Protein AF-A0AB33FCQ2-F1 (afdb_monomer_lite)

Structure (mmCIF, N/CA/C/O backbone):
data_AF-A0AB33FCQ2-F1
#
_entry.id   AF-A0AB33FCQ2-F1
#
loop_
_atom_site.group_PDB
_atom_site.id
_atom_site.type_symbol
_atom_site.label_atom_id
_atom_site.label_alt_id
_atom_site.label_comp_id
_atom_site.label_asym_id
_atom_site.label_entity_id
_atom_site.label_seq_id
_atom_site.pdbx_PDB_ins_code
_atom_site.Cartn_x
_atom_site.Cartn_y
_atom_site.Cartn_z
_atom_site.occupancy
_atom_site.B_iso_or_equiv
_atom_site.auth_seq_id
_atom_site.auth_comp_id
_atom_site.auth_asym_id
_atom_site.auth_atom_id
_atom_site.pdbx_PDB_model_num
ATOM 1 N N . MET A 1 1 ? 21.744 3.035 -32.140 1.00 43.06 1 MET A N 1
ATOM 2 C CA . MET A 1 1 ? 22.459 3.843 -31.119 1.00 43.06 1 MET A CA 1
ATOM 3 C C . MET A 1 1 ? 21.905 5.278 -31.003 1.00 43.06 1 MET A C 1
ATOM 5 O O . MET A 1 1 ? 22.660 6.202 -30.757 1.00 43.06 1 MET A O 1
ATOM 9 N N . LEU A 1 2 ? 20.579 5.462 -31.120 1.00 35.50 2 LEU A N 1
ATOM 10 C CA . LEU A 1 2 ? 19.846 6.721 -30.859 1.00 35.50 2 LEU A CA 1
ATOM 11 C C . LEU A 1 2 ? 18.769 6.532 -29.762 1.00 35.50 2 LEU A C 1
ATOM 13 O O . LEU A 1 2 ? 17.964 7.409 -29.502 1.00 35.50 2 LEU A O 1
ATOM 17 N N . TYR A 1 3 ? 18.746 5.354 -29.138 1.00 36.94 3 TYR A N 1
ATOM 18 C CA . TYR A 1 3 ? 17.571 4.800 -28.462 1.00 36.94 3 TYR A CA 1
ATOM 19 C C . TYR A 1 3 ? 17.620 4.960 -26.933 1.00 36.94 3 TYR A C 1
ATOM 21 O O . TYR A 1 3 ? 16.599 5.104 -26.275 1.00 36.94 3 TYR A O 1
ATOM 29 N N . GLY A 1 4 ? 18.832 5.093 -26.380 1.00 36.56 4 GLY A N 1
ATOM 30 C CA . GLY A 1 4 ? 19.043 5.626 -25.029 1.00 36.56 4 GLY A CA 1
ATOM 31 C C . GLY A 1 4 ? 18.700 7.118 -24.894 1.00 36.56 4 GLY A C 1
ATOM 32 O O . GLY A 1 4 ? 18.602 7.619 -23.783 1.00 36.56 4 GLY A O 1
ATOM 33 N N . LEU A 1 5 ? 18.495 7.827 -26.013 1.00 38.62 5 LEU A N 1
ATOM 34 C CA . LEU A 1 5 ? 18.133 9.249 -26.052 1.00 38.62 5 LEU A CA 1
ATOM 35 C C . LEU A 1 5 ? 16.616 9.490 -25.915 1.00 38.62 5 LEU A C 1
ATOM 37 O O . LEU A 1 5 ? 16.217 10.572 -25.501 1.00 38.62 5 LEU A O 1
ATOM 41 N N . GLU A 1 6 ? 15.767 8.489 -26.173 1.00 38.22 6 GLU A N 1
ATOM 42 C CA . GLU A 1 6 ? 14.310 8.574 -25.946 1.00 38.22 6 GLU A CA 1
ATOM 43 C C . GLU A 1 6 ? 13.909 8.179 -24.515 1.00 38.22 6 GLU A C 1
ATOM 45 O O . GLU A 1 6 ? 12.967 8.752 -23.964 1.00 38.22 6 GLU A O 1
ATOM 50 N N . LEU A 1 7 ? 14.697 7.310 -23.866 1.00 40.78 7 LEU A N 1
ATOM 51 C CA . LEU A 1 7 ? 14.669 7.057 -22.413 1.00 40.78 7 LEU A CA 1
ATOM 52 C C . LEU A 1 7 ? 14.812 8.355 -21.584 1.00 40.78 7 LEU A C 1
ATOM 54 O O . LEU A 1 7 ? 14.312 8.440 -20.467 1.00 40.78 7 LEU A O 1
ATOM 58 N N . LEU A 1 8 ? 15.429 9.390 -22.164 1.00 41.88 8 LEU A N 1
ATOM 59 C CA . LEU A 1 8 ? 15.632 10.724 -21.589 1.00 41.88 8 LEU A CA 1
ATOM 60 C C . LEU A 1 8 ? 14.480 11.718 -21.848 1.00 41.88 8 LEU A C 1
ATOM 62 O O . LEU A 1 8 ? 14.420 12.747 -21.182 1.00 41.88 8 LEU A O 1
ATOM 66 N N . ALA A 1 9 ? 13.551 11.440 -22.770 1.00 40.47 9 ALA A N 1
ATOM 67 C CA . ALA A 1 9 ? 12.503 12.394 -23.159 1.00 40.47 9 ALA A CA 1
ATOM 68 C C . ALA A 1 9 ? 11.163 12.206 -22.419 1.00 40.47 9 ALA A C 1
ATOM 70 O O . ALA A 1 9 ? 10.334 13.112 -22.407 1.00 40.47 9 ALA A O 1
ATOM 71 N N . LYS A 1 10 ? 10.917 11.046 -21.796 1.00 40.66 10 LYS A N 1
ATOM 72 C CA . LYS A 1 10 ? 9.632 10.737 -21.127 1.00 40.66 10 LYS A CA 1
ATOM 73 C C . LYS A 1 10 ? 9.669 10.739 -19.600 1.00 40.66 10 LYS A C 1
ATOM 75 O O . LYS A 1 10 ? 8.610 10.792 -18.988 1.00 40.66 10 LYS A O 1
ATOM 80 N N . ALA A 1 11 ? 10.850 10.895 -19.008 1.00 48.59 11 ALA A N 1
ATOM 81 C CA . ALA A 1 11 ? 11.007 11.449 -17.663 1.00 48.59 11 ALA A CA 1
ATOM 82 C C . ALA A 1 11 ? 10.536 12.933 -17.551 1.00 48.59 11 ALA A C 1
ATOM 84 O O . ALA A 1 11 ? 10.715 13.554 -16.509 1.00 48.59 11 ALA A O 1
ATOM 85 N N . GLN A 1 12 ? 9.940 13.521 -18.610 1.00 50.38 12 GLN A N 1
ATOM 86 C CA . GLN A 1 12 ? 9.547 14.937 -18.730 1.00 50.38 12 GLN A CA 1
ATOM 87 C C . GLN A 1 12 ? 8.092 15.163 -19.244 1.00 50.38 12 GLN A C 1
ATOM 89 O O . GLN A 1 12 ? 7.889 15.768 -20.288 1.00 50.38 12 GLN A O 1
ATOM 94 N N . HIS A 1 13 ? 7.050 14.780 -18.490 1.00 44.56 13 HIS A N 1
ATOM 95 C CA . HIS A 1 13 ? 5.640 15.218 -18.696 1.00 44.56 13 HIS A CA 1
ATOM 96 C C . HIS A 1 13 ? 4.836 14.618 -19.881 1.00 44.56 13 HIS A C 1
ATOM 98 O O . HIS A 1 13 ? 4.244 15.344 -20.683 1.00 44.56 13 HIS A O 1
ATOM 104 N N . ARG A 1 14 ? 4.700 13.288 -19.957 1.00 44.75 14 ARG A N 1
ATOM 105 C CA . ARG A 1 14 ? 3.591 12.627 -20.688 1.00 44.75 14 ARG A CA 1
ATOM 106 C C . ARG A 1 14 ? 2.848 11.669 -19.758 1.00 44.75 14 ARG A C 1
ATOM 108 O O . ARG A 1 14 ? 3.479 11.101 -18.873 1.00 44.75 14 ARG A O 1
ATOM 115 N N . SER A 1 15 ? 1.534 11.494 -19.953 1.00 45.41 15 SER A N 1
ATOM 116 C CA . SER A 1 15 ? 0.750 10.524 -19.175 1.00 45.41 15 SER A CA 1
ATOM 117 C C . SER A 1 15 ? 1.355 9.129 -19.343 1.00 45.41 15 SER A C 1
ATOM 119 O O . SER A 1 15 ? 1.746 8.755 -20.454 1.00 45.41 15 SER A O 1
ATOM 121 N N . LEU A 1 16 ? 1.450 8.375 -18.246 1.00 46.03 16 LEU A N 1
ATOM 122 C CA . LEU A 1 16 ? 2.049 7.036 -18.181 1.00 46.03 16 LEU A CA 1
ATOM 123 C C . LEU A 1 16 ? 1.570 6.143 -19.345 1.00 46.03 16 LEU A C 1
ATOM 125 O O . LEU A 1 16 ? 2.370 5.481 -20.002 1.00 46.03 16 LEU A O 1
ATOM 129 N N . SER A 1 17 ? 0.283 6.259 -19.690 1.00 45.88 17 SER A N 1
ATOM 130 C CA . SER A 1 17 ? -0.376 5.598 -20.822 1.00 45.88 17 SER A CA 1
ATOM 131 C C . SER A 1 17 ? 0.298 5.837 -22.183 1.00 45.88 17 SER A C 1
ATOM 133 O O . SER A 1 17 ? 0.580 4.878 -22.893 1.00 45.88 17 SER A O 1
ATOM 135 N N . GLN A 1 18 ? 0.656 7.076 -22.544 1.00 48.62 18 GLN A N 1
ATOM 136 C CA . GLN A 1 18 ? 1.323 7.381 -23.825 1.00 48.62 18 GLN A CA 1
ATOM 137 C C . GLN A 1 18 ? 2.797 6.966 -23.852 1.00 48.62 18 GLN A C 1
ATOM 139 O O . GLN A 1 18 ? 3.393 6.772 -24.921 1.00 48.62 18 GLN A O 1
ATOM 144 N N . SER A 1 19 ? 3.431 6.903 -22.684 1.00 53.00 19 SER A N 1
ATOM 145 C CA . SER A 1 19 ? 4.789 6.382 -22.535 1.00 53.00 19 SER A CA 1
ATOM 146 C C . SER A 1 19 ? 4.831 4.879 -22.758 1.00 53.00 19 SER A C 1
ATOM 148 O O . SER A 1 19 ? 5.669 4.406 -23.527 1.00 53.00 19 SER A O 1
ATOM 150 N N . MET A 1 20 ? 3.849 4.185 -22.198 1.00 51.81 20 MET A N 1
ATOM 151 C CA . MET A 1 20 ? 3.700 2.738 -22.202 1.00 51.81 20 MET A CA 1
ATOM 152 C C . MET A 1 20 ? 3.198 2.177 -23.543 1.00 51.81 20 MET A C 1
ATOM 154 O O . MET A 1 20 ? 3.784 1.236 -24.070 1.00 51.81 20 MET A O 1
ATOM 158 N N . GLU A 1 21 ? 2.193 2.798 -24.164 1.00 52.66 21 GLU A N 1
ATOM 159 C CA . GLU A 1 21 ? 1.634 2.362 -25.457 1.00 52.66 21 GLU A CA 1
ATOM 160 C C . GLU A 1 21 ? 2.647 2.519 -26.606 1.00 52.66 21 GLU A C 1
ATOM 162 O O . GLU A 1 21 ? 2.765 1.671 -27.489 1.00 52.66 21 GLU A O 1
ATOM 167 N N . TRP A 1 22 ? 3.471 3.568 -26.536 1.00 54.72 22 TRP A N 1
ATOM 168 C CA . TRP A 1 22 ? 4.582 3.773 -27.463 1.00 54.72 22 TRP A CA 1
ATOM 169 C C . TRP A 1 22 ? 5.712 2.758 -27.241 1.00 54.72 22 TRP A C 1
ATOM 171 O O . TRP A 1 22 ? 6.275 2.257 -28.208 1.00 54.72 22 TRP A O 1
ATOM 181 N N . ALA A 1 23 ? 6.026 2.395 -25.992 1.00 53.34 23 ALA A N 1
ATOM 182 C CA . ALA A 1 23 ? 7.040 1.378 -25.721 1.00 53.34 23 ALA A CA 1
ATOM 183 C C . ALA A 1 23 ? 6.635 -0.003 -26.267 1.00 53.34 23 ALA A C 1
ATOM 185 O O . ALA A 1 23 ? 7.437 -0.673 -26.924 1.00 53.34 23 ALA A O 1
ATOM 186 N N . LEU A 1 24 ? 5.363 -0.368 -26.097 1.00 53.41 24 LEU A N 1
ATOM 187 C CA . LEU A 1 24 ? 4.765 -1.559 -26.703 1.00 53.41 24 LEU A CA 1
ATOM 188 C C . LEU A 1 24 ? 4.820 -1.511 -28.245 1.00 53.41 24 LEU A C 1
ATOM 190 O O . LEU A 1 24 ? 5.190 -2.500 -28.875 1.00 53.41 24 LEU A O 1
ATOM 194 N N . GLN A 1 25 ? 4.516 -0.363 -28.868 1.00 51.00 25 GLN A N 1
ATOM 195 C CA . GLN A 1 25 ? 4.540 -0.202 -30.333 1.00 51.00 25 GLN A CA 1
ATOM 196 C C . GLN A 1 25 ? 5.944 -0.244 -30.959 1.00 51.00 25 GLN A C 1
ATOM 198 O O . GLN A 1 25 ? 6.080 -0.688 -32.098 1.00 51.00 25 GLN A O 1
ATOM 203 N N . VAL A 1 26 ? 6.987 0.207 -30.256 1.00 55.78 26 VAL A N 1
ATOM 204 C CA . VAL A 1 26 ? 8.364 0.271 -30.795 1.00 55.78 26 VAL A CA 1
ATOM 205 C C . VAL A 1 26 ? 9.155 -1.024 -30.520 1.00 55.78 26 VAL A C 1
ATOM 207 O O . VAL A 1 26 ? 10.322 -1.136 -30.886 1.00 55.78 26 VAL A O 1
ATOM 210 N N . GLY A 1 27 ? 8.526 -2.048 -29.932 1.00 50.38 27 GLY A N 1
ATOM 211 C CA . GLY A 1 27 ? 9.172 -3.341 -29.687 1.00 50.38 27 GLY A CA 1
ATOM 212 C C . GLY A 1 27 ? 10.114 -3.337 -28.480 1.00 50.38 27 GLY A C 1
ATOM 213 O O . GLY A 1 27 ? 11.026 -4.158 -28.415 1.00 50.38 27 GLY A O 1
ATOM 214 N N . LEU A 1 28 ? 9.876 -2.454 -27.501 1.00 58.91 28 LEU A N 1
ATOM 215 C CA . LEU A 1 28 ? 10.605 -2.426 -26.225 1.00 58.91 28 LEU A CA 1
ATOM 216 C C . LEU A 1 28 ? 10.268 -3.603 -25.299 1.00 58.91 28 LEU A C 1
ATOM 218 O O . LEU A 1 28 ? 10.817 -3.686 -24.206 1.00 58.91 28 LEU A O 1
ATOM 222 N N . ASN A 1 29 ? 9.427 -4.546 -25.730 1.00 56.16 29 ASN A N 1
ATOM 223 C CA . ASN A 1 29 ? 9.061 -5.726 -24.946 1.00 56.16 29 ASN A CA 1
ATOM 224 C C . ASN A 1 29 ? 10.257 -6.560 -24.491 1.00 56.16 29 ASN A C 1
ATOM 226 O O . ASN A 1 29 ? 10.105 -7.286 -23.526 1.00 56.16 29 ASN A O 1
ATOM 230 N N . SER A 1 30 ? 11.412 -6.468 -25.154 1.00 56.00 30 SER A N 1
ATOM 231 C CA . SER A 1 30 ? 12.637 -7.189 -24.790 1.00 56.00 30 SER A CA 1
ATOM 232 C C . SER A 1 30 ? 13.659 -6.337 -24.027 1.00 56.00 30 SER A C 1
ATOM 234 O O . SER A 1 30 ? 14.791 -6.778 -23.837 1.00 56.00 30 SER A O 1
ATOM 236 N N . PHE A 1 31 ? 13.327 -5.095 -23.660 1.00 61.16 31 PHE A N 1
ATOM 237 C CA . PHE A 1 31 ? 14.226 -4.265 -22.861 1.00 61.16 31 PHE A CA 1
ATOM 238 C C . PHE A 1 31 ? 14.216 -4.738 -21.411 1.00 61.16 31 PHE A C 1
ATOM 240 O O . PHE A 1 31 ? 13.155 -4.806 -20.794 1.00 61.16 31 PHE A O 1
ATOM 247 N N . SER A 1 32 ? 15.407 -5.048 -20.894 1.00 61.78 32 SER A N 1
ATOM 248 C CA . SER A 1 32 ? 15.608 -5.408 -19.490 1.00 61.78 32 SER A CA 1
ATOM 249 C C . SER A 1 32 ? 15.323 -4.192 -18.617 1.00 61.78 32 SER A C 1
ATOM 251 O O . SER A 1 32 ? 15.920 -3.132 -18.832 1.00 61.78 32 SER A O 1
ATOM 253 N N . VAL A 1 33 ? 14.407 -4.336 -17.664 1.00 64.94 33 VAL A N 1
ATOM 254 C CA . VAL A 1 33 ? 14.076 -3.289 -16.681 1.00 64.94 33 VAL A CA 1
ATOM 255 C C . VAL A 1 33 ? 14.811 -3.468 -15.362 1.00 64.94 33 VAL A C 1
ATOM 257 O O . VAL A 1 33 ? 14.945 -2.508 -14.607 1.00 64.94 33 VAL A O 1
ATOM 260 N N . ASP A 1 34 ? 15.340 -4.662 -15.117 1.00 61.28 34 ASP A N 1
ATOM 261 C CA . ASP A 1 34 ? 16.171 -4.979 -13.966 1.00 61.28 34 ASP A CA 1
ATOM 262 C C . ASP A 1 34 ? 17.468 -5.696 -14.385 1.00 61.28 34 ASP A C 1
ATOM 264 O O . ASP A 1 34 ? 17.735 -5.934 -15.570 1.00 61.28 34 ASP A O 1
ATOM 268 N N . ASN A 1 35 ? 18.294 -6.017 -13.388 1.00 59.53 35 ASN A N 1
ATOM 269 C CA . ASN A 1 35 ? 19.530 -6.781 -13.565 1.00 59.53 35 ASN A CA 1
ATOM 270 C C . ASN A 1 35 ? 19.295 -8.302 -13.630 1.00 59.53 35 ASN A C 1
ATOM 272 O O . ASN A 1 35 ? 20.254 -9.047 -13.838 1.00 59.53 35 ASN A O 1
ATOM 276 N N . GLU A 1 36 ? 18.061 -8.764 -13.428 1.00 62.94 36 GLU A N 1
ATOM 277 C CA . GLU A 1 36 ? 17.681 -10.183 -13.391 1.00 62.94 36 GLU A CA 1
ATOM 278 C C . GLU A 1 36 ? 17.140 -10.673 -14.744 1.00 62.94 36 GLU A C 1
ATOM 280 O O . GLU A 1 36 ? 16.963 -11.874 -14.949 1.00 62.94 36 GLU A O 1
ATOM 285 N N . GLY A 1 37 ? 16.972 -9.761 -15.705 1.00 63.72 37 GLY A N 1
ATOM 286 C CA . GLY A 1 37 ? 16.529 -10.061 -17.062 1.00 63.72 37 GLY A CA 1
ATOM 287 C C . GLY A 1 37 ? 15.018 -9.967 -17.242 1.00 63.72 37 GLY A C 1
ATOM 288 O O . GLY A 1 37 ? 14.521 -10.410 -18.279 1.00 63.72 37 GLY A O 1
ATOM 289 N N . LEU A 1 38 ? 14.288 -9.395 -16.276 1.00 66.94 38 LEU A N 1
ATOM 290 C CA . LEU A 1 38 ? 12.869 -9.103 -16.430 1.00 66.94 38 LEU A CA 1
ATOM 291 C C . LEU A 1 38 ? 12.703 -8.082 -17.548 1.00 66.94 38 LEU A C 1
ATOM 293 O O . LEU A 1 38 ? 13.310 -7.005 -17.540 1.00 66.94 38 LEU A O 1
ATOM 297 N N . THR A 1 39 ? 11.873 -8.421 -18.524 1.00 71.25 3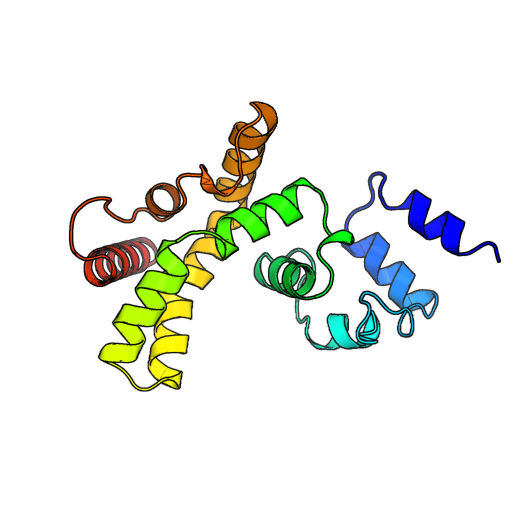9 THR A N 1
ATOM 298 C CA . THR A 1 39 ? 11.603 -7.520 -19.633 1.00 71.25 39 THR A CA 1
ATOM 299 C C . THR A 1 39 ? 10.400 -6.627 -19.344 1.00 71.25 39 THR A C 1
ATOM 301 O O . THR A 1 39 ? 9.524 -6.969 -18.545 1.00 71.25 39 THR A O 1
ATOM 304 N N . ILE A 1 40 ? 10.307 -5.488 -20.040 1.00 65.62 40 ILE A N 1
ATOM 305 C CA . ILE A 1 40 ? 9.085 -4.664 -20.028 1.00 65.62 40 ILE A CA 1
ATOM 306 C C . ILE A 1 40 ? 7.868 -5.525 -20.398 1.00 65.62 40 ILE A C 1
ATOM 308 O O . ILE A 1 40 ? 6.819 -5.389 -19.779 1.00 65.62 40 ILE A O 1
ATOM 312 N N . GLY A 1 41 ? 8.000 -6.433 -21.373 1.00 64.12 41 GLY A N 1
ATOM 313 C CA . GLY A 1 41 ? 6.905 -7.306 -21.796 1.00 64.12 41 GLY A CA 1
ATOM 314 C C . GLY A 1 41 ? 6.4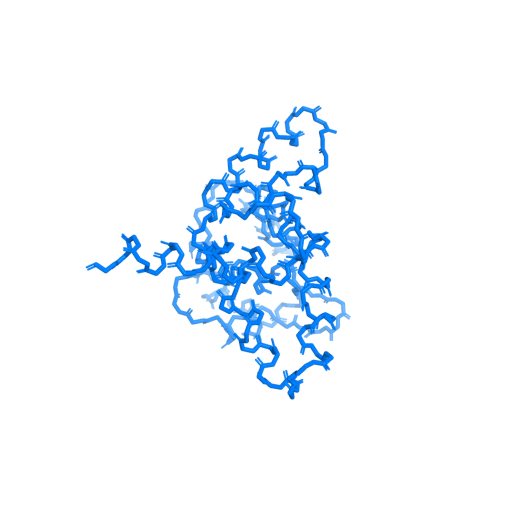02 -8.221 -20.678 1.00 64.12 41 GLY A C 1
ATOM 315 O O . GLY A 1 41 ? 5.193 -8.312 -20.475 1.00 64.12 41 GLY A O 1
ATOM 316 N N . ASP A 1 42 ? 7.312 -8.840 -19.925 1.00 69.44 42 ASP A N 1
ATOM 317 C CA . ASP A 1 42 ? 6.965 -9.737 -18.813 1.00 69.44 42 ASP A CA 1
ATOM 318 C C . ASP A 1 42 ? 6.307 -8.976 -17.658 1.00 69.44 42 ASP A C 1
ATOM 320 O O . ASP A 1 42 ? 5.291 -9.411 -17.116 1.00 69.44 42 ASP A O 1
ATOM 324 N N . MET A 1 43 ? 6.834 -7.793 -17.329 1.00 68.12 43 MET A N 1
ATOM 325 C CA . MET A 1 43 ? 6.257 -6.915 -16.309 1.00 68.12 43 MET A CA 1
ATOM 326 C C . MET A 1 43 ? 4.838 -6.466 -16.687 1.00 68.12 43 MET A C 1
ATOM 328 O O . MET A 1 43 ? 3.957 -6.410 -15.830 1.00 68.12 43 MET A O 1
ATOM 332 N N . LEU A 1 44 ? 4.602 -6.163 -17.967 1.00 64.44 44 LEU A N 1
ATOM 333 C CA . LEU A 1 44 ? 3.300 -5.722 -18.470 1.00 64.44 44 LEU A CA 1
ATOM 334 C C . LEU A 1 44 ? 2.300 -6.870 -18.646 1.00 64.44 44 LEU A C 1
ATOM 336 O O . LEU A 1 44 ? 1.102 -6.632 -18.539 1.00 64.44 44 LEU A O 1
ATOM 340 N N . ALA A 1 45 ? 2.754 -8.105 -18.870 1.00 66.56 45 ALA A N 1
ATOM 341 C CA . ALA A 1 45 ? 1.870 -9.268 -18.956 1.00 66.56 45 ALA A CA 1
ATOM 342 C C . ALA A 1 45 ? 1.118 -9.540 -17.637 1.00 66.56 45 ALA A C 1
ATOM 344 O O . ALA A 1 45 ? 0.030 -10.114 -17.662 1.00 66.56 45 ALA A O 1
ATOM 345 N N . GLY A 1 46 ? 1.680 -9.112 -16.501 1.00 63.28 46 GLY A N 1
ATOM 346 C CA . GLY A 1 46 ? 1.041 -9.177 -15.183 1.00 63.28 46 GLY A CA 1
ATOM 347 C C . GLY A 1 46 ? 0.074 -8.026 -14.881 1.00 63.28 46 GLY A C 1
ATOM 348 O O . GLY A 1 46 ? -0.679 -8.104 -13.912 1.00 63.28 46 GLY A O 1
ATOM 349 N N . ILE A 1 47 ? 0.063 -6.971 -15.701 1.00 65.12 47 ILE A N 1
ATOM 350 C CA . ILE A 1 47 ? -0.793 -5.797 -15.516 1.00 65.12 47 ILE A CA 1
ATOM 351 C C . ILE A 1 47 ? -2.081 -5.993 -16.313 1.00 65.12 47 ILE A C 1
ATOM 353 O O . ILE A 1 47 ? -2.074 -6.131 -17.535 1.00 65.12 47 ILE A O 1
ATOM 357 N N . SER A 1 48 ? -3.211 -5.973 -15.613 1.00 59.19 48 SER A N 1
ATOM 358 C CA . SER A 1 48 ? -4.540 -5.960 -16.226 1.00 59.19 48 SER A CA 1
ATOM 359 C C . SER A 1 48 ? -5.283 -4.697 -15.793 1.00 59.19 48 SER A C 1
ATOM 361 O O . SER A 1 48 ? -5.133 -4.260 -14.654 1.00 59.19 48 SER A O 1
ATOM 363 N N . GLY A 1 49 ? -6.056 -4.092 -16.700 1.00 64.38 49 GLY A N 1
ATOM 364 C CA . GLY A 1 49 ? -6.790 -2.850 -16.416 1.00 64.38 49 GLY A CA 1
ATOM 365 C C . GLY A 1 49 ? -5.999 -1.572 -16.716 1.00 64.38 49 GLY A C 1
ATOM 366 O O . GLY A 1 49 ? -5.172 -1.552 -17.631 1.00 64.38 49 GLY A O 1
ATOM 367 N N . ASP A 1 50 ? -6.296 -0.485 -15.997 1.00 65.94 50 ASP A N 1
ATOM 368 C CA . ASP A 1 50 ? -5.635 0.811 -16.202 1.00 65.94 50 ASP A CA 1
ATOM 369 C C . ASP A 1 50 ? -4.219 0.788 -15.590 1.00 65.94 50 ASP A C 1
ATOM 371 O O . ASP A 1 50 ? -4.057 0.484 -14.406 1.00 65.94 50 ASP A O 1
ATOM 375 N N . PRO A 1 51 ? -3.161 1.111 -16.359 1.00 61.69 51 PRO A N 1
ATOM 376 C CA . PRO A 1 51 ? -1.787 1.116 -15.855 1.00 61.69 51 PRO A CA 1
ATOM 377 C C . PRO A 1 51 ? -1.523 2.126 -14.730 1.00 61.69 51 PRO A C 1
ATOM 379 O O . PRO A 1 51 ? -0.525 1.990 -14.028 1.00 61.69 51 PRO A O 1
ATOM 382 N N . ASN A 1 52 ? -2.393 3.123 -14.548 1.00 64.88 52 ASN A N 1
ATOM 383 C CA . ASN A 1 52 ? -2.311 4.085 -13.446 1.00 64.88 52 ASN A CA 1
ATOM 384 C C . ASN A 1 52 ? -3.072 3.625 -12.198 1.00 64.88 52 ASN A C 1
ATOM 386 O O . ASN A 1 52 ? -3.097 4.348 -11.203 1.00 64.88 52 ASN A O 1
ATOM 390 N N . GLU A 1 53 ? -3.706 2.449 -12.224 1.00 76.00 53 GLU A N 1
ATOM 391 C CA . GLU A 1 53 ? -4.311 1.902 -11.017 1.00 76.00 53 GLU A CA 1
ATOM 392 C C . GLU A 1 53 ? -3.234 1.699 -9.942 1.00 76.00 53 GLU A C 1
ATOM 394 O O . GLU A 1 53 ? -2.174 1.135 -10.231 1.00 76.00 53 GLU A O 1
ATOM 399 N N . PRO A 1 54 ? -3.506 2.073 -8.681 1.00 81.94 54 PRO A N 1
ATOM 400 C CA . PRO A 1 54 ? -2.552 1.942 -7.579 1.00 81.94 54 PRO A CA 1
ATOM 401 C C . PRO A 1 54 ? -1.919 0.550 -7.451 1.00 81.94 54 PRO A C 1
ATOM 403 O O . PRO A 1 54 ? -0.735 0.429 -7.151 1.00 81.94 54 PRO A O 1
ATOM 406 N N . ARG A 1 55 ? -2.687 -0.511 -7.738 1.00 81.06 55 ARG A N 1
ATOM 407 C CA . ARG A 1 55 ? -2.203 -1.903 -7.745 1.00 81.06 55 ARG A CA 1
ATOM 408 C C . ARG A 1 55 ? -1.146 -2.145 -8.826 1.00 81.06 55 ARG A C 1
ATOM 410 O O . ARG A 1 55 ? -0.143 -2.803 -8.567 1.00 81.06 55 ARG A O 1
ATOM 417 N N . ASN A 1 56 ? -1.360 -1.590 -10.016 1.00 76.88 56 ASN A N 1
ATOM 418 C CA . ASN A 1 56 ? -0.460 -1.730 -11.156 1.00 76.88 56 ASN A CA 1
ATOM 419 C C . ASN A 1 56 ? 0.803 -0.878 -10.966 1.00 76.88 56 ASN A C 1
ATOM 421 O O . ASN A 1 56 ? 1.904 -1.361 -11.224 1.00 76.88 56 ASN A O 1
ATOM 425 N N . LEU A 1 57 ? 0.673 0.332 -10.408 1.00 78.62 57 LEU A N 1
ATOM 426 C CA . LEU A 1 57 ? 1.819 1.151 -9.991 1.00 78.62 57 LEU A CA 1
ATOM 427 C C . LEU A 1 57 ? 2.671 0.429 -8.940 1.00 78.62 57 LEU A C 1
ATOM 429 O O . LEU A 1 57 ? 3.896 0.414 -9.040 1.00 78.62 57 LEU A O 1
ATOM 433 N N . PHE A 1 58 ? 2.029 -0.236 -7.978 1.00 82.50 58 PHE A N 1
ATOM 434 C CA . PHE A 1 58 ? 2.719 -1.027 -6.965 1.00 82.50 58 PHE A CA 1
ATOM 435 C C . PHE A 1 58 ? 3.439 -2.249 -7.558 1.00 82.50 58 PHE A C 1
ATOM 437 O O . PHE A 1 58 ? 4.566 -2.552 -7.173 1.00 82.50 58 PHE A O 1
ATOM 444 N N . HIS A 1 59 ? 2.839 -2.922 -8.544 1.00 79.88 59 HIS A N 1
ATOM 445 C CA . HIS A 1 59 ? 3.497 -4.007 -9.277 1.00 79.88 59 HIS A CA 1
ATOM 446 C C . HIS A 1 59 ? 4.756 -3.513 -10.008 1.00 79.88 59 HIS A C 1
ATOM 448 O O . HIS A 1 59 ? 5.817 -4.127 -9.904 1.00 79.88 59 HIS A O 1
ATOM 454 N N . VAL A 1 60 ? 4.675 -2.358 -10.679 1.00 76.12 60 VAL A N 1
ATOM 455 C CA . VAL A 1 60 ? 5.843 -1.721 -11.310 1.00 76.12 60 VAL A CA 1
ATOM 456 C C . VAL A 1 60 ? 6.889 -1.327 -10.265 1.00 76.12 60 VAL A C 1
ATOM 458 O O . VAL A 1 60 ? 8.073 -1.529 -10.506 1.00 76.12 60 VAL A O 1
ATOM 461 N N . PHE A 1 61 ? 6.492 -0.823 -9.094 1.00 83.12 61 PHE A N 1
ATOM 462 C CA . PHE A 1 61 ? 7.421 -0.478 -8.012 1.00 83.12 61 PHE A CA 1
ATOM 463 C C . PHE A 1 61 ? 8.254 -1.673 -7.535 1.00 83.12 61 PHE A C 1
ATOM 465 O O . PHE A 1 61 ? 9.454 -1.526 -7.315 1.00 83.12 61 PHE A O 1
ATOM 472 N N . MET A 1 62 ? 7.636 -2.848 -7.394 1.00 82.88 62 MET A N 1
ATOM 473 C CA . MET A 1 62 ? 8.320 -4.049 -6.904 1.00 82.88 62 MET A CA 1
ATOM 474 C C . MET A 1 62 ? 9.380 -4.576 -7.879 1.00 82.88 62 MET A C 1
ATOM 476 O O . MET A 1 62 ? 10.354 -5.185 -7.442 1.00 82.88 62 MET A O 1
ATOM 480 N N . SER A 1 63 ? 9.207 -4.334 -9.180 1.00 75.38 63 SER A N 1
ATOM 481 C CA . SER A 1 63 ? 10.110 -4.831 -10.225 1.00 75.38 63 SER A CA 1
ATOM 482 C C . SER A 1 63 ? 11.074 -3.767 -10.758 1.00 75.38 63 SER A C 1
ATOM 484 O O . SER A 1 63 ? 12.256 -4.029 -10.953 1.00 75.38 63 SER A O 1
ATOM 486 N N . ALA A 1 64 ? 10.578 -2.559 -11.015 1.00 72.19 64 ALA A N 1
ATOM 487 C CA . ALA A 1 64 ? 11.293 -1.492 -11.706 1.00 72.19 64 ALA A CA 1
ATOM 488 C C . ALA A 1 64 ? 10.863 -0.101 -11.190 1.00 72.19 64 ALA A C 1
ATOM 490 O O . ALA A 1 64 ? 10.246 0.684 -11.920 1.00 72.19 64 ALA A O 1
ATOM 491 N N . PRO A 1 65 ? 11.218 0.264 -9.942 1.00 70.94 65 PRO A N 1
ATOM 492 C CA . PRO A 1 65 ? 10.775 1.514 -9.318 1.00 70.94 65 PRO A CA 1
ATOM 493 C C . PRO A 1 65 ? 11.282 2.772 -10.040 1.00 70.94 65 PRO A C 1
ATOM 495 O O . PRO A 1 65 ? 10.700 3.843 -9.903 1.00 70.94 65 PRO A O 1
ATOM 498 N N . THR A 1 66 ? 12.341 2.655 -10.847 1.00 68.38 66 THR A N 1
ATOM 499 C CA . THR A 1 66 ? 12.908 3.746 -11.659 1.00 68.38 66 THR A CA 1
ATOM 500 C C . THR A 1 66 ? 12.003 4.200 -12.805 1.00 68.38 66 THR A C 1
ATOM 502 O O . THR A 1 66 ? 12.232 5.273 -13.362 1.00 68.38 66 THR A O 1
ATOM 505 N N . LEU A 1 67 ? 10.994 3.403 -13.170 1.00 68.00 67 LEU A N 1
ATOM 506 C CA . LEU A 1 67 ? 10.020 3.740 -14.211 1.00 68.00 67 LEU A CA 1
ATOM 507 C C . LEU A 1 67 ? 8.857 4.590 -13.690 1.00 68.00 67 LEU A C 1
ATOM 509 O O . LEU A 1 67 ? 8.098 5.141 -14.489 1.00 68.00 67 LEU A O 1
ATOM 513 N N . LEU A 1 68 ? 8.708 4.691 -12.370 1.00 71.62 68 LEU A N 1
ATOM 514 C CA . LEU A 1 68 ? 7.662 5.479 -11.736 1.00 71.62 68 LEU A CA 1
ATOM 515 C C . LEU A 1 68 ? 8.058 6.951 -11.643 1.00 71.62 68 LEU A C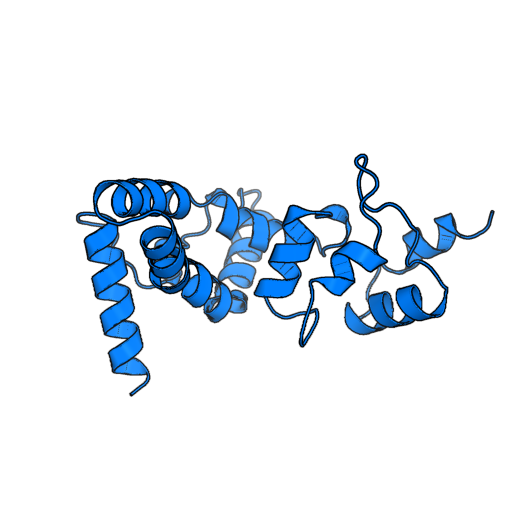 1
ATOM 517 O O . LEU A 1 68 ? 9.238 7.310 -11.597 1.00 71.62 68 LEU A O 1
ATOM 521 N N . SER A 1 69 ? 7.048 7.821 -11.572 1.00 77.56 69 SER A N 1
ATOM 522 C CA . SER A 1 69 ? 7.289 9.196 -11.150 1.00 77.56 69 SER A CA 1
ATOM 523 C C . SER A 1 69 ? 7.847 9.199 -9.723 1.00 77.56 69 SER A C 1
ATOM 525 O O . SER A 1 69 ? 7.602 8.275 -8.944 1.00 77.56 69 SER A O 1
ATOM 527 N N . PHE A 1 70 ? 8.592 10.244 -9.356 1.00 78.50 70 PHE A N 1
ATOM 528 C CA . PHE A 1 70 ? 9.109 10.361 -7.991 1.00 78.50 70 PHE A CA 1
ATOM 529 C C . PHE A 1 70 ? 7.978 10.281 -6.951 1.00 78.50 70 PHE A C 1
ATOM 531 O O . PHE A 1 70 ? 8.118 9.602 -5.939 1.00 78.50 70 PHE A O 1
ATOM 538 N N . GLU A 1 71 ? 6.839 10.922 -7.221 1.00 81.06 71 GLU A N 1
ATOM 539 C CA . GLU A 1 71 ? 5.680 10.944 -6.324 1.00 81.06 71 GLU A CA 1
ATOM 540 C C . GLU A 1 71 ? 5.054 9.551 -6.171 1.00 81.06 71 GLU A C 1
ATOM 542 O O . GLU A 1 71 ? 4.772 9.123 -5.050 1.00 81.06 71 GLU A O 1
ATOM 547 N N . ASP A 1 72 ? 4.907 8.805 -7.268 1.00 81.06 72 ASP A N 1
ATOM 548 C CA . ASP A 1 72 ? 4.351 7.446 -7.247 1.00 81.06 72 ASP A CA 1
ATOM 549 C C . ASP A 1 72 ? 5.305 6.448 -6.587 1.00 81.06 72 ASP A C 1
ATOM 551 O O . ASP A 1 72 ? 4.870 5.609 -5.797 1.00 81.06 72 ASP A O 1
ATOM 555 N N . ALA A 1 73 ? 6.610 6.564 -6.850 1.00 79.25 73 ALA A N 1
ATOM 556 C CA . ALA A 1 73 ? 7.631 5.730 -6.224 1.00 79.25 73 ALA A CA 1
ATOM 557 C C . ALA A 1 73 ? 7.664 5.938 -4.705 1.00 79.25 73 ALA A C 1
ATOM 559 O O . ALA A 1 73 ? 7.643 4.968 -3.950 1.00 79.25 73 ALA A O 1
ATOM 560 N N . MET A 1 74 ? 7.647 7.194 -4.246 1.00 85.62 74 MET A N 1
ATOM 561 C CA . MET A 1 74 ? 7.607 7.518 -2.816 1.00 85.62 74 MET A CA 1
ATOM 562 C C . MET A 1 74 ? 6.283 7.090 -2.168 1.00 85.62 74 MET A C 1
ATOM 564 O O . MET A 1 74 ? 6.268 6.718 -0.997 1.00 85.62 74 MET A O 1
ATOM 568 N N . THR A 1 75 ? 5.173 7.117 -2.911 1.00 88.75 75 THR A N 1
ATOM 569 C CA . THR A 1 75 ? 3.868 6.641 -2.425 1.00 88.75 75 THR A CA 1
ATOM 570 C C . THR A 1 75 ? 3.860 5.124 -2.264 1.00 88.75 75 THR A C 1
ATOM 572 O O . THR A 1 75 ? 3.464 4.627 -1.209 1.00 88.75 75 THR A O 1
ATOM 575 N N . CYS A 1 76 ? 4.380 4.382 -3.246 1.00 87.69 76 CYS A N 1
ATOM 576 C CA . CYS A 1 76 ? 4.584 2.940 -3.119 1.00 87.69 76 CYS A CA 1
ATOM 577 C C . CYS A 1 76 ? 5.516 2.613 -1.950 1.00 87.69 76 CYS A C 1
ATOM 579 O O . CYS A 1 76 ? 5.204 1.735 -1.150 1.00 87.69 76 CYS A O 1
ATOM 581 N N . GLU A 1 77 ? 6.622 3.348 -1.803 1.00 87.75 77 GLU A N 1
ATOM 582 C CA . GLU A 1 77 ? 7.563 3.165 -0.699 1.00 87.75 77 GLU A CA 1
ATOM 583 C C . GLU A 1 77 ? 6.898 3.430 0.657 1.00 87.75 77 GLU A C 1
ATOM 585 O O . GLU A 1 77 ? 7.082 2.640 1.582 1.00 87.75 77 GLU A O 1
ATOM 590 N N . ALA A 1 78 ? 6.086 4.484 0.785 1.00 88.31 78 ALA A N 1
ATOM 591 C CA . ALA A 1 78 ? 5.339 4.771 2.010 1.00 88.31 78 ALA A CA 1
ATOM 592 C C . ALA A 1 78 ? 4.402 3.619 2.391 1.00 88.31 78 ALA A C 1
ATOM 594 O O . ALA A 1 78 ? 4.352 3.246 3.560 1.00 88.31 78 ALA A O 1
ATOM 595 N N . ILE A 1 79 ? 3.689 3.042 1.419 1.00 89.62 79 ILE A N 1
ATOM 596 C CA . ILE A 1 79 ? 2.759 1.927 1.649 1.00 89.62 79 ILE A CA 1
ATOM 597 C C . ILE A 1 79 ? 3.523 0.623 1.939 1.00 89.62 79 ILE A C 1
ATOM 599 O O . ILE A 1 79 ? 3.125 -0.129 2.827 1.00 89.62 79 ILE A O 1
ATOM 603 N N . TRP A 1 80 ? 4.619 0.350 1.227 1.00 86.25 80 TRP A N 1
ATOM 604 C CA . TRP A 1 80 ? 5.414 -0.876 1.373 1.00 86.25 80 TRP A CA 1
ATOM 605 C C . TRP A 1 80 ? 6.211 -0.918 2.677 1.00 86.25 80 TRP A C 1
ATOM 607 O O . TRP A 1 80 ? 6.229 -1.930 3.370 1.00 86.25 80 TRP A O 1
ATOM 617 N N . THR A 1 81 ? 6.869 0.188 3.027 1.00 81.31 81 THR A N 1
ATOM 618 C CA . THR A 1 81 ? 7.730 0.274 4.218 1.00 81.31 81 THR A CA 1
ATOM 619 C C . THR A 1 81 ? 6.950 0.529 5.501 1.00 81.31 81 THR A C 1
ATOM 621 O O . THR A 1 81 ? 7.543 0.611 6.581 1.00 81.31 81 THR A O 1
ATOM 624 N N . PHE A 1 82 ? 5.624 0.659 5.411 1.00 80.88 82 PHE A N 1
ATOM 625 C CA . PHE A 1 82 ? 4.804 0.908 6.577 1.00 80.88 82 PHE A CA 1
ATOM 626 C C . PHE A 1 82 ? 4.847 -0.307 7.522 1.00 80.88 82 PHE A C 1
ATOM 628 O O . PHE A 1 82 ? 4.467 -1.415 7.132 1.00 80.88 82 PHE A O 1
ATOM 635 N N . PRO A 1 83 ? 5.278 -0.128 8.784 1.00 78.50 83 PRO A N 1
ATOM 636 C CA . PRO A 1 83 ? 5.576 -1.242 9.685 1.00 78.50 83 PRO A CA 1
ATOM 637 C C . PRO A 1 83 ? 4.353 -2.101 10.029 1.00 78.50 83 PRO A C 1
ATOM 639 O O . PRO A 1 83 ? 4.503 -3.257 10.428 1.00 78.50 83 PRO A O 1
ATOM 642 N N . ASP A 1 84 ? 3.144 -1.561 9.866 1.00 80.88 84 ASP A N 1
ATOM 643 C CA . ASP A 1 84 ? 1.913 -2.288 10.165 1.00 80.88 84 ASP A CA 1
ATOM 644 C C . ASP A 1 84 ? 1.667 -3.450 9.208 1.00 80.88 84 ASP A C 1
ATOM 646 O O . ASP A 1 84 ? 1.081 -4.436 9.639 1.00 80.88 84 ASP A O 1
ATOM 650 N N . ALA A 1 85 ? 2.111 -3.369 7.949 1.00 81.56 85 ALA A N 1
ATOM 651 C CA . ALA A 1 85 ? 1.868 -4.425 6.968 1.00 81.56 85 ALA A CA 1
ATOM 652 C C . ALA A 1 85 ? 2.540 -5.739 7.399 1.00 81.56 85 ALA A C 1
ATOM 654 O O . ALA A 1 85 ? 1.872 -6.763 7.547 1.00 81.56 85 ALA A O 1
ATOM 655 N N . SER A 1 86 ? 3.838 -5.691 7.715 1.00 83.75 86 SER A N 1
ATOM 656 C CA . SER A 1 86 ? 4.587 -6.854 8.211 1.00 83.75 86 SER A CA 1
ATOM 657 C C . SER A 1 86 ? 4.110 -7.321 9.590 1.00 83.75 86 SER A C 1
ATOM 659 O O . SER A 1 86 ? 4.093 -8.518 9.874 1.00 83.75 86 SER A O 1
ATOM 661 N N . ALA A 1 87 ? 3.711 -6.395 10.467 1.00 86.62 87 ALA A N 1
ATOM 662 C CA . ALA A 1 87 ? 3.193 -6.747 11.787 1.00 86.62 87 ALA A CA 1
ATOM 663 C C . ALA A 1 87 ? 1.825 -7.453 11.706 1.00 86.62 87 ALA A C 1
ATOM 665 O O . ALA A 1 87 ? 1.612 -8.450 12.396 1.00 86.62 87 ALA A O 1
ATOM 666 N N . LEU A 1 88 ? 0.927 -6.983 10.833 1.00 86.44 88 LEU A N 1
ATOM 667 C CA . LEU A 1 88 ? -0.361 -7.624 10.555 1.00 86.44 88 LEU A CA 1
ATOM 668 C C . LEU A 1 88 ? -0.176 -9.012 9.953 1.00 86.44 88 LEU A C 1
ATOM 670 O O . LEU A 1 88 ? -0.838 -9.948 10.390 1.00 86.44 88 LEU A O 1
ATOM 674 N N . GLU A 1 89 ? 0.729 -9.156 8.986 1.00 86.88 89 GLU A N 1
ATOM 675 C CA . GLU A 1 89 ? 1.049 -10.453 8.388 1.00 86.88 89 GLU A CA 1
ATOM 676 C C . GLU A 1 89 ? 1.516 -11.455 9.452 1.00 86.88 89 GLU A C 1
ATOM 678 O O . GLU A 1 89 ? 1.012 -12.576 9.515 1.00 86.88 89 GLU A O 1
ATOM 683 N N . GLY A 1 90 ? 2.406 -11.028 10.354 1.00 86.50 90 GLY A N 1
ATOM 684 C CA . GLY A 1 90 ? 2.879 -11.852 11.465 1.00 86.50 90 GLY A CA 1
ATOM 685 C C . GLY A 1 90 ? 1.775 -12.262 12.446 1.00 86.50 90 GLY A C 1
ATOM 686 O O . GLY A 1 90 ? 1.777 -13.395 12.928 1.00 86.50 90 GLY A O 1
ATOM 687 N N . ASP A 1 91 ? 0.824 -11.376 12.744 1.00 88.94 91 ASP A N 1
ATOM 688 C CA . ASP A 1 91 ? -0.314 -11.689 13.618 1.00 88.94 91 ASP A CA 1
ATOM 689 C C . ASP A 1 91 ? -1.333 -12.620 12.933 1.00 88.94 91 ASP A C 1
ATOM 691 O O . ASP A 1 91 ? -1.851 -13.550 13.561 1.00 88.94 91 ASP A O 1
ATOM 695 N N . LEU A 1 92 ? -1.581 -12.429 11.635 1.00 89.56 92 LEU A N 1
ATOM 696 C CA . LEU A 1 92 ? -2.467 -13.279 10.836 1.00 89.56 92 LEU A CA 1
ATOM 697 C C . LEU A 1 92 ? -1.881 -14.684 10.658 1.00 89.56 92 LEU A C 1
ATOM 699 O O . LEU A 1 92 ? -2.568 -15.6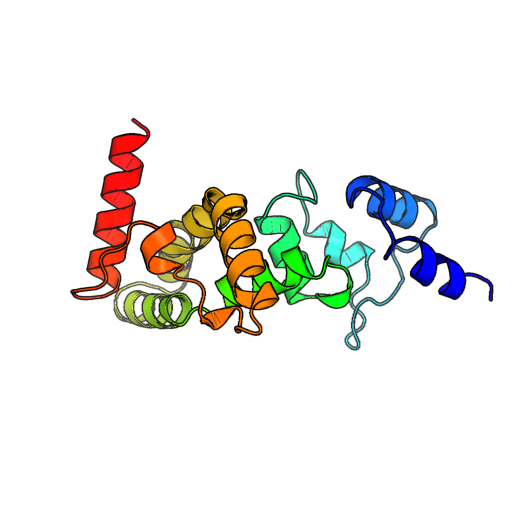66 10.927 1.00 89.56 92 LEU A O 1
ATOM 703 N N . ALA A 1 93 ? -0.596 -14.800 10.321 1.00 89.25 93 ALA A N 1
ATOM 704 C CA . ALA A 1 93 ? 0.081 -16.085 10.124 1.00 89.25 93 ALA A CA 1
ATOM 705 C C . ALA A 1 93 ? 0.155 -16.951 11.399 1.00 89.25 93 ALA A C 1
ATOM 707 O O . ALA A 1 93 ? 0.336 -18.164 11.321 1.00 89.25 93 ALA A O 1
ATOM 708 N N . ARG A 1 94 ? 0.004 -16.355 12.591 1.00 89.88 94 ARG A N 1
ATOM 709 C CA . ARG A 1 94 ? -0.092 -17.101 13.863 1.00 89.88 94 ARG A CA 1
ATOM 710 C C . ARG A 1 94 ? -1.456 -17.747 14.088 1.00 89.88 94 ARG A C 1
ATOM 712 O O . ARG A 1 94 ? -1.560 -18.635 14.931 1.00 89.88 94 ARG A O 1
ATOM 719 N N . SER A 1 95 ? -2.494 -17.259 13.415 1.00 86.94 95 SER A N 1
ATOM 720 C CA . SER A 1 95 ? -3.888 -17.631 13.680 1.00 86.94 95 SER A CA 1
ATOM 721 C C . SER A 1 95 ? -4.586 -18.288 12.492 1.00 86.94 95 SER A C 1
ATOM 723 O O . SER A 1 95 ? -5.554 -19.015 12.702 1.00 86.94 95 SER A O 1
ATOM 725 N N . LEU A 1 96 ? -4.084 -18.078 11.275 1.00 90.12 96 LEU A N 1
ATOM 726 C CA . LEU A 1 96 ? -4.679 -18.554 10.032 1.00 90.12 96 LEU A CA 1
ATOM 727 C C . LEU A 1 96 ? -3.659 -19.329 9.180 1.00 90.12 96 LEU A C 1
ATOM 729 O O . LEU A 1 96 ? -2.455 -19.069 9.269 1.00 90.12 96 LEU A O 1
ATOM 733 N N . PRO A 1 97 ? -4.122 -20.252 8.318 1.00 91.38 97 PRO A N 1
ATOM 734 C CA . PRO A 1 97 ? -3.321 -20.787 7.219 1.00 91.38 97 PRO A CA 1
ATOM 735 C C . PRO A 1 97 ? -2.755 -19.668 6.332 1.00 91.38 97 PRO A C 1
ATOM 737 O O . PRO A 1 97 ? -3.376 -18.617 6.192 1.00 91.38 97 PRO A O 1
ATOM 740 N N . LEU A 1 98 ? -1.605 -19.906 5.691 1.00 85.50 98 LEU A N 1
ATOM 741 C CA . LEU A 1 98 ? -0.880 -18.890 4.911 1.00 85.50 98 LEU A CA 1
ATOM 742 C C . LEU A 1 98 ? -1.755 -18.200 3.848 1.00 85.50 98 LEU A C 1
ATOM 744 O O . LEU A 1 98 ? -1.763 -16.974 3.769 1.00 85.50 98 LEU A O 1
ATOM 748 N N . ASP A 1 99 ? -2.529 -18.972 3.083 1.00 86.50 99 ASP A N 1
ATOM 749 C CA . ASP A 1 99 ? -3.396 -18.434 2.026 1.00 86.50 99 ASP A CA 1
ATOM 750 C C . ASP A 1 99 ? -4.523 -17.555 2.598 1.00 86.50 99 ASP A C 1
ATOM 752 O O . ASP A 1 99 ? -4.861 -16.506 2.049 1.00 86.50 99 ASP A O 1
ATOM 756 N N . GLU A 1 100 ? -5.090 -17.947 3.741 1.00 88.25 100 GLU A N 1
ATOM 757 C CA . GLU A 1 100 ? -6.117 -17.167 4.438 1.00 88.25 100 GLU A CA 1
ATOM 758 C C . GLU A 1 100 ? -5.531 -15.901 5.069 1.00 88.25 100 GLU A C 1
ATOM 760 O O . GLU A 1 100 ? -6.150 -14.839 5.001 1.00 88.25 100 GLU A O 1
ATOM 765 N N . ALA A 1 101 ? -4.321 -15.984 5.629 1.00 86.88 101 ALA A N 1
ATOM 766 C CA . ALA A 1 101 ? -3.593 -14.837 6.157 1.00 86.88 101 ALA A CA 1
ATOM 767 C C . ALA A 1 101 ? -3.270 -13.821 5.051 1.00 86.88 101 ALA A C 1
ATOM 769 O O . ALA A 1 101 ? -3.462 -12.622 5.252 1.00 86.88 101 ALA A O 1
ATOM 770 N N . HIS A 1 102 ? -2.855 -14.287 3.870 1.00 86.81 102 HIS A N 1
ATOM 771 C CA . HIS A 1 102 ? -2.600 -13.429 2.713 1.00 86.81 102 HIS A CA 1
ATOM 772 C C . HIS A 1 102 ? -3.877 -12.716 2.243 1.00 86.81 102 HIS A C 1
ATOM 774 O O . HIS A 1 102 ? -3.889 -11.493 2.100 1.00 86.81 102 HIS A O 1
ATOM 780 N N . ASN A 1 103 ? -4.985 -13.450 2.094 1.00 88.38 103 ASN A N 1
ATOM 781 C CA . ASN A 1 103 ? -6.282 -12.873 1.718 1.00 88.38 103 ASN A CA 1
ATOM 782 C C . ASN A 1 103 ? -6.813 -11.881 2.769 1.00 88.38 103 ASN A C 1
ATOM 784 O O . ASN A 1 103 ? -7.383 -10.836 2.432 1.00 88.38 103 ASN A O 1
ATOM 788 N N . ALA A 1 104 ? -6.608 -12.178 4.053 1.00 88.69 104 ALA A N 1
ATOM 789 C CA . ALA A 1 104 ? -6.967 -11.276 5.138 1.00 88.69 104 ALA A CA 1
ATOM 790 C C . ALA A 1 104 ? -6.119 -9.996 5.108 1.00 88.69 104 ALA A C 1
ATOM 792 O O . ALA A 1 104 ? -6.672 -8.905 5.234 1.00 88.69 104 ALA A O 1
ATOM 793 N N . LEU A 1 105 ? -4.804 -10.099 4.886 1.00 90.00 105 LEU A N 1
ATOM 794 C CA . LEU A 1 105 ? -3.916 -8.941 4.758 1.00 90.00 105 LEU A CA 1
ATOM 795 C C . LEU A 1 105 ? -4.296 -8.074 3.554 1.00 90.00 105 LEU A C 1
ATOM 797 O O . LEU A 1 105 ? -4.347 -6.848 3.676 1.00 90.00 105 LEU A O 1
ATOM 801 N N . GLN A 1 106 ? -4.620 -8.708 2.423 1.00 89.62 106 GLN A N 1
ATOM 802 C CA . GLN A 1 106 ? -5.124 -8.032 1.231 1.00 89.62 106 GLN A CA 1
ATOM 803 C C . GLN A 1 106 ? -6.314 -7.140 1.590 1.00 89.62 106 GLN A C 1
ATOM 805 O O . GLN A 1 106 ? -6.257 -5.925 1.410 1.00 89.62 106 GLN A O 1
ATOM 810 N N . THR A 1 107 ? -7.342 -7.725 2.201 1.00 89.94 107 THR A N 1
ATOM 811 C CA . THR A 1 107 ? -8.597 -7.037 2.542 1.00 89.94 107 THR A CA 1
ATOM 812 C C . THR A 1 107 ? -8.420 -5.974 3.635 1.00 89.94 107 THR A C 1
ATOM 814 O O . THR A 1 107 ? -9.045 -4.912 3.603 1.00 89.94 107 THR A O 1
ATOM 817 N N . LEU A 1 108 ? -7.590 -6.248 4.645 1.00 89.88 108 LEU A N 1
ATOM 818 C CA . LEU A 1 108 ? -7.437 -5.372 5.809 1.00 89.88 108 LEU A CA 1
ATOM 819 C C . LEU A 1 108 ? -6.537 -4.165 5.532 1.00 89.88 108 LEU A C 1
ATOM 821 O O . LEU A 1 108 ? -6.808 -3.087 6.071 1.00 89.88 108 LEU A O 1
ATOM 825 N N . TYR A 1 109 ? -5.488 -4.345 4.725 1.00 91.19 109 TYR A N 1
ATOM 826 C CA . TYR A 1 109 ? -4.434 -3.353 4.521 1.00 91.19 109 TYR A CA 1
ATOM 827 C C . TYR A 1 109 ? -4.303 -2.905 3.063 1.00 91.19 109 TYR A C 1
ATOM 829 O O . TYR A 1 109 ? -4.463 -1.716 2.786 1.00 91.19 109 TYR A O 1
ATOM 837 N N . TRP A 1 110 ? -4.053 -3.832 2.132 1.00 90.19 110 TRP A N 1
ATOM 838 C CA . TRP A 1 110 ? -3.690 -3.483 0.753 1.00 90.19 110 TRP A CA 1
ATOM 839 C C . TRP A 1 110 ? -4.824 -2.803 -0.011 1.00 90.19 110 TRP A C 1
ATOM 841 O O . TRP A 1 110 ? -4.621 -1.730 -0.575 1.00 90.19 110 TRP A O 1
ATOM 851 N N . GLU A 1 111 ? -6.032 -3.372 -0.017 1.00 90.94 111 GLU A N 1
ATOM 852 C CA . GLU A 1 111 ? -7.148 -2.759 -0.751 1.00 90.94 111 GLU A CA 1
ATOM 853 C C . GLU A 1 111 ? -7.529 -1.379 -0.203 1.00 90.94 111 GLU A C 1
ATOM 855 O O . GLU A 1 111 ? -7.663 -0.457 -1.010 1.00 90.94 111 GLU A O 1
ATOM 860 N N . PRO A 1 112 ? -7.639 -1.174 1.126 1.00 90.81 112 PRO A N 1
ATOM 861 C CA . PRO A 1 112 ? -7.861 0.156 1.684 1.00 90.81 112 PRO A CA 1
ATOM 862 C C . PRO A 1 112 ? -6.732 1.145 1.368 1.00 90.81 112 PRO A C 1
ATOM 864 O O . PRO A 1 112 ? -7.021 2.293 1.042 1.00 90.81 112 PRO A O 1
ATOM 867 N N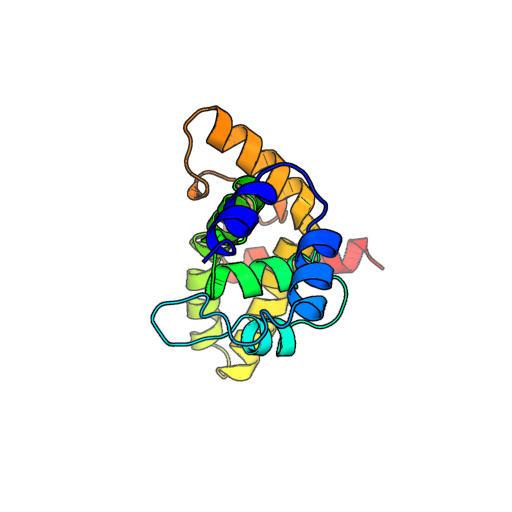 . ALA A 1 113 ? -5.464 0.721 1.418 1.00 91.12 113 ALA A N 1
ATOM 868 C CA . ALA A 1 113 ? -4.331 1.576 1.057 1.00 91.12 113 ALA A CA 1
ATOM 869 C C . ALA A 1 113 ? -4.403 2.029 -0.405 1.00 91.12 113 ALA A C 1
ATOM 871 O O . ALA A 1 113 ? -4.234 3.213 -0.693 1.00 91.12 113 ALA A O 1
ATOM 872 N N . PHE A 1 114 ? -4.735 1.119 -1.320 1.00 90.19 114 PHE A N 1
ATOM 873 C CA . PHE A 1 114 ? -4.932 1.452 -2.729 1.00 90.19 114 PHE A CA 1
ATOM 874 C C . PHE A 1 114 ? -6.169 2.325 -2.965 1.00 90.19 114 PHE A C 1
ATOM 876 O O . PHE A 1 114 ? -6.116 3.241 -3.779 1.00 90.19 114 PHE A O 1
ATOM 883 N N . ALA A 1 115 ? -7.262 2.107 -2.233 1.00 89.75 115 ALA A N 1
ATOM 884 C CA . ALA A 1 115 ? -8.451 2.957 -2.320 1.00 89.75 115 ALA A CA 1
ATOM 885 C C . ALA A 1 115 ? -8.190 4.390 -1.817 1.00 89.75 115 ALA A C 1
ATOM 887 O O . ALA A 1 115 ? -8.780 5.341 -2.322 1.00 89.75 115 ALA A O 1
ATOM 888 N N . SER A 1 116 ? -7.283 4.556 -0.853 1.00 91.62 116 SER A N 1
ATOM 889 C CA . SER A 1 116 ? -6.866 5.855 -0.312 1.00 91.62 116 SER A CA 1
ATOM 890 C C . SER A 1 116 ? -5.642 6.455 -1.019 1.00 91.62 116 SER A C 1
ATOM 892 O O . SER A 1 116 ? -5.046 7.397 -0.492 1.00 91.62 116 SER A O 1
ATOM 894 N N . TRP A 1 117 ? -5.265 5.948 -2.200 1.00 90.12 117 TRP A N 1
ATOM 895 C CA . TRP A 1 117 ? -4.030 6.320 -2.899 1.00 90.12 117 TRP A CA 1
ATOM 896 C C . TRP A 1 117 ? -3.826 7.831 -3.040 1.00 90.12 117 TRP A C 1
ATOM 898 O O . TRP A 1 117 ? -2.791 8.341 -2.624 1.00 90.12 117 TRP A O 1
ATOM 908 N N . GLU A 1 118 ? -4.816 8.566 -3.555 1.00 90.38 118 GLU A N 1
ATOM 909 C CA . GLU A 1 118 ? -4.700 10.019 -3.768 1.00 90.38 118 GLU A CA 1
ATOM 910 C C . GLU A 1 118 ? -4.430 10.782 -2.462 1.00 90.38 118 GLU A C 1
ATOM 912 O O . GLU A 1 118 ? -3.643 11.731 -2.421 1.00 90.38 118 GLU A O 1
ATOM 917 N N . GLN A 1 119 ? -5.062 10.352 -1.366 1.00 92.38 119 GLN A N 1
ATOM 918 C CA . GLN A 1 119 ? -4.862 10.959 -0.055 1.00 92.38 119 GLN A CA 1
ATOM 919 C C . GLN A 1 119 ? -3.461 10.658 0.483 1.00 92.38 119 GLN A C 1
ATOM 921 O O . GLN A 1 119 ? -2.806 11.556 1.012 1.00 92.38 119 GLN A O 1
ATOM 926 N N . ILE A 1 120 ? -2.983 9.422 0.314 1.00 92.44 120 ILE A N 1
ATOM 927 C CA . ILE A 1 120 ? -1.628 9.024 0.707 1.00 92.44 120 ILE A CA 1
ATOM 928 C C . ILE A 1 120 ? -0.596 9.803 -0.109 1.00 92.44 120 ILE A C 1
ATOM 930 O O . ILE A 1 120 ? 0.298 10.408 0.476 1.00 92.44 120 ILE A O 1
ATOM 934 N N . GLN A 1 121 ? -0.746 9.859 -1.431 1.00 91.44 121 GLN A N 1
ATOM 935 C CA . GLN A 1 121 ? 0.160 10.574 -2.328 1.00 91.44 121 GLN A CA 1
ATOM 936 C C . GLN A 1 121 ? 0.264 12.059 -1.957 1.00 91.44 121 GLN A C 1
ATOM 938 O O . GLN A 1 121 ? 1.363 12.608 -1.865 1.00 91.44 121 GLN A O 1
ATOM 943 N N . LYS A 1 122 ? -0.862 12.712 -1.650 1.00 92.31 122 LYS A N 1
ATOM 944 C CA . LYS A 1 122 ? -0.873 14.109 -1.194 1.00 92.31 122 LYS A CA 1
ATOM 945 C C . LYS A 1 122 ? -0.053 14.314 0.084 1.00 92.31 122 LYS A C 1
ATOM 947 O O . LYS A 1 122 ? 0.707 15.281 0.176 1.00 92.31 122 LYS A O 1
ATOM 952 N N . GLU A 1 123 ? -0.184 13.417 1.058 1.00 92.25 123 GLU A N 1
ATOM 953 C CA . GLU A 1 123 ? 0.589 13.479 2.304 1.00 92.25 123 GLU A CA 1
ATOM 954 C C . GLU A 1 123 ? 2.069 13.142 2.081 1.00 92.25 123 GLU A C 1
ATOM 956 O O . GLU A 1 123 ? 2.942 13.805 2.642 1.00 92.25 123 GLU A O 1
ATOM 961 N N . VAL A 1 124 ? 2.382 12.186 1.202 1.00 90.94 124 VAL A N 1
ATOM 962 C CA . VAL A 1 124 ? 3.757 11.869 0.782 1.00 90.94 124 VAL A CA 1
ATOM 963 C C . VAL A 1 124 ? 4.430 13.109 0.201 1.00 90.94 124 VAL A C 1
ATOM 965 O O . VAL A 1 124 ? 5.528 13.466 0.632 1.00 90.94 124 VAL A O 1
ATOM 968 N N . ILE A 1 125 ? 3.770 13.818 -0.717 1.00 88.62 125 ILE A N 1
ATOM 969 C CA . ILE A 1 125 ? 4.282 15.065 -1.305 1.00 88.62 125 ILE A CA 1
ATOM 970 C C . ILE A 1 125 ? 4.487 16.125 -0.214 1.00 88.62 125 ILE A C 1
ATOM 972 O O . ILE A 1 125 ? 5.529 16.785 -0.158 1.00 88.62 125 ILE A O 1
ATOM 976 N N . ALA A 1 126 ? 3.532 16.277 0.706 1.00 89.88 126 ALA A N 1
ATOM 977 C CA . ALA A 1 126 ? 3.632 17.240 1.803 1.00 89.88 126 ALA A CA 1
ATOM 978 C C . ALA A 1 126 ? 4.794 16.939 2.770 1.00 89.88 126 ALA A C 1
ATOM 980 O O . ALA A 1 126 ? 5.459 17.863 3.243 1.00 89.88 126 ALA A O 1
ATOM 981 N N . VAL A 1 127 ? 5.060 15.665 3.059 1.00 88.94 127 VAL A N 1
ATOM 982 C CA . VAL A 1 127 ? 6.151 15.224 3.940 1.00 88.94 127 VAL A CA 1
ATOM 983 C C . VAL A 1 127 ? 7.506 15.352 3.246 1.00 88.94 127 VAL A C 1
ATOM 985 O O . VAL A 1 127 ? 8.438 15.932 3.809 1.00 88.94 127 VAL A O 1
ATOM 988 N N . THR A 1 128 ? 7.626 14.845 2.021 1.00 86.62 128 THR A N 1
ATOM 989 C CA . THR A 1 128 ? 8.889 14.822 1.262 1.00 86.62 128 THR A CA 1
ATOM 990 C C . THR A 1 128 ? 9.335 16.217 0.831 1.00 86.62 128 THR A C 1
ATOM 992 O O . THR A 1 128 ? 10.519 16.533 0.937 1.00 86.62 128 THR A O 1
ATOM 995 N N . SER A 1 129 ? 8.407 17.113 0.475 1.00 85.88 129 SER A N 1
ATOM 996 C CA . SER A 1 129 ? 8.717 18.525 0.180 1.00 85.88 129 SER A CA 1
ATOM 997 C C . SER A 1 129 ? 9.326 19.284 1.366 1.00 85.88 129 SER A C 1
ATOM 999 O O . SER A 1 129 ? 10.012 20.288 1.177 1.00 85.88 129 SER A O 1
ATOM 1001 N N . ARG A 1 130 ? 9.124 18.793 2.594 1.00 89.50 130 ARG A N 1
ATOM 1002 C CA . ARG A 1 130 ? 9.715 19.337 3.828 1.00 89.50 130 ARG A CA 1
ATOM 1003 C C . ARG A 1 130 ? 11.011 18.625 4.238 1.00 89.50 130 ARG A C 1
ATOM 1005 O O . ARG A 1 130 ? 11.522 18.884 5.324 1.00 89.50 130 ARG A O 1
ATOM 1012 N N . GLY A 1 131 ? 11.531 17.722 3.403 1.00 83.62 131 GLY A N 1
ATOM 1013 C CA . GLY A 1 131 ? 12.701 16.891 3.703 1.00 83.62 131 GLY A CA 1
ATOM 1014 C C . GLY A 1 131 ? 12.406 15.690 4.610 1.00 83.62 131 GLY A C 1
ATOM 1015 O O . GLY A 1 131 ? 13.333 15.083 5.146 1.00 83.62 131 GLY A O 1
ATOM 1016 N N . GLY A 1 132 ? 11.130 15.355 4.821 1.00 85.88 132 GLY A N 1
ATOM 1017 C CA . GLY A 1 132 ? 10.717 14.152 5.538 1.00 85.88 132 GLY A CA 1
ATOM 1018 C C . GLY A 1 132 ? 10.871 12.884 4.694 1.00 85.88 132 GLY A C 1
ATOM 1019 O O . GLY A 1 132 ? 11.054 12.942 3.480 1.00 85.88 132 GLY A O 1
ATOM 1020 N N . LYS A 1 133 ? 10.783 11.722 5.348 1.00 86.19 133 LYS A N 1
ATOM 1021 C CA . LYS A 1 133 ? 10.821 10.410 4.689 1.00 86.19 133 LYS A CA 1
ATOM 1022 C C . LYS A 1 133 ? 9.402 9.886 4.435 1.00 86.19 133 LYS A C 1
ATOM 1024 O O . LYS A 1 133 ? 8.532 10.169 5.260 1.00 86.19 133 LYS A O 1
ATOM 1029 N N . PRO A 1 134 ? 9.177 9.065 3.393 1.00 83.25 134 PRO A N 1
ATOM 1030 C CA . PRO A 1 134 ? 7.885 8.416 3.136 1.00 83.25 134 PRO A CA 1
ATOM 1031 C C . PRO A 1 134 ? 7.322 7.665 4.355 1.00 83.25 134 PRO A C 1
ATOM 1033 O O . PRO A 1 134 ? 6.129 7.721 4.629 1.00 83.25 134 PRO A O 1
ATOM 1036 N N . SER A 1 135 ? 8.196 7.068 5.171 1.00 83.06 135 SER A N 1
ATOM 1037 C CA . SER A 1 135 ? 7.833 6.372 6.413 1.00 83.06 135 SER A CA 1
ATOM 1038 C C . SER A 1 135 ? 7.213 7.263 7.504 1.00 83.06 135 SER A C 1
ATOM 1040 O O . SER A 1 135 ? 6.751 6.746 8.517 1.00 83.06 135 SER A O 1
ATOM 1042 N N . HIS A 1 136 ? 7.248 8.593 7.362 1.00 86.62 136 HIS A N 1
ATOM 1043 C CA . HIS A 1 136 ? 6.598 9.524 8.295 1.00 86.62 136 HIS A CA 1
ATOM 1044 C C . HIS A 1 136 ? 5.133 9.808 7.934 1.00 86.62 136 HIS A C 1
ATOM 1046 O O . HIS A 1 136 ? 4.457 10.514 8.682 1.00 86.62 136 HIS A O 1
ATOM 1052 N N . VAL A 1 137 ? 4.644 9.308 6.798 1.00 88.00 137 VAL A N 1
ATOM 1053 C CA . VAL A 1 137 ? 3.249 9.486 6.389 1.00 88.00 137 VAL A CA 1
ATOM 1054 C C . VAL A 1 137 ? 2.341 8.703 7.344 1.00 88.00 137 VAL A C 1
ATOM 1056 O O . VAL A 1 137 ? 2.592 7.521 7.598 1.00 88.00 137 VAL A O 1
ATOM 1059 N N . PRO A 1 138 ? 1.275 9.319 7.887 1.00 88.31 138 PRO A N 1
ATOM 1060 C CA . PRO A 1 138 ? 0.409 8.679 8.870 1.00 88.31 138 PRO A CA 1
ATOM 1061 C C . PRO A 1 138 ? -0.608 7.741 8.194 1.00 88.31 138 PRO A C 1
ATOM 1063 O O . PRO A 1 138 ? -1.817 7.950 8.283 1.00 88.31 138 PRO A O 1
ATOM 1066 N N . ILE A 1 139 ? -0.131 6.680 7.529 1.00 89.06 139 ILE A N 1
ATOM 1067 C CA . ILE A 1 139 ? -0.968 5.719 6.781 1.00 89.06 139 ILE A CA 1
ATOM 1068 C C . ILE A 1 139 ? -2.100 5.176 7.658 1.00 89.06 139 ILE A C 1
ATOM 1070 O O . ILE A 1 139 ? -3.254 5.173 7.248 1.00 89.06 139 ILE A O 1
ATOM 1074 N N . ARG A 1 140 ? -1.803 4.804 8.908 1.00 88.38 140 ARG A N 1
ATOM 1075 C CA . ARG A 1 140 ? -2.809 4.305 9.858 1.00 88.38 140 ARG A CA 1
ATOM 1076 C C . ARG A 1 140 ? -3.972 5.290 10.064 1.00 88.38 140 ARG A C 1
ATOM 1078 O O . ARG A 1 140 ? -5.124 4.866 10.105 1.00 88.38 140 ARG A O 1
ATOM 1085 N N . GLU A 1 141 ? -3.684 6.587 10.156 1.00 89.44 141 GLU A N 1
ATOM 1086 C CA . GLU A 1 141 ? -4.705 7.629 10.335 1.00 89.44 141 GLU A CA 1
ATOM 1087 C C . GLU A 1 141 ? -5.515 7.845 9.056 1.00 89.44 141 GLU A C 1
ATOM 1089 O O . GLU A 1 141 ? -6.738 7.952 9.123 1.00 89.44 141 GLU A O 1
ATOM 1094 N N . ILE A 1 142 ? -4.852 7.832 7.894 1.00 89.62 142 ILE A N 1
ATOM 1095 C CA . ILE A 1 142 ? -5.506 7.915 6.578 1.00 89.62 142 ILE A CA 1
ATOM 1096 C C . ILE A 1 142 ? -6.488 6.753 6.394 1.00 89.62 142 ILE A C 1
ATOM 1098 O O . ILE A 1 142 ? -7.605 6.946 5.922 1.00 89.62 142 ILE A O 1
ATOM 1102 N N . LEU A 1 143 ? -6.108 5.555 6.843 1.00 89.38 143 LEU A N 1
ATOM 1103 C CA . LEU A 1 143 ? -6.962 4.370 6.811 1.00 89.38 143 LEU A CA 1
ATOM 1104 C C . LEU A 1 143 ? -8.041 4.363 7.909 1.00 89.38 143 LEU A C 1
ATOM 1106 O O . LEU A 1 143 ? -8.841 3.429 7.959 1.00 89.38 143 LEU A O 1
ATOM 1110 N N . GLY A 1 144 ? -8.092 5.359 8.798 1.00 87.56 144 GLY A N 1
ATOM 1111 C CA . GLY A 1 144 ? -9.063 5.411 9.896 1.00 87.56 144 GLY A CA 1
ATOM 1112 C C . GLY A 1 144 ? -8.856 4.322 10.952 1.00 87.56 144 GLY A C 1
ATOM 1113 O O . GLY A 1 144 ? -9.804 3.915 11.625 1.00 87.56 144 GLY A O 1
ATOM 1114 N N . VAL A 1 145 ? -7.632 3.813 11.085 1.00 89.56 145 VAL A N 1
ATOM 1115 C CA . VAL A 1 145 ? -7.275 2.785 12.063 1.00 89.56 145 VAL A CA 1
ATOM 1116 C C . VAL A 1 145 ? -6.857 3.459 13.369 1.00 89.56 145 VAL A C 1
ATOM 1118 O O . VAL A 1 145 ? -6.042 4.380 13.399 1.00 89.56 145 VAL A O 1
ATOM 1121 N N . GLU A 1 146 ? -7.414 2.990 14.483 1.00 86.06 146 GLU A N 1
ATOM 1122 C CA . GLU A 1 146 ? -7.111 3.547 15.800 1.00 86.06 146 GLU A CA 1
ATOM 1123 C C . GLU A 1 146 ? -5.639 3.311 16.183 1.00 86.06 146 GLU A C 1
ATOM 1125 O O . GLU A 1 146 ? -5.083 2.225 16.020 1.00 86.06 146 GLU A O 1
ATOM 1130 N N . SER A 1 147 ? -4.991 4.336 16.741 1.00 78.75 147 SER A N 1
ATOM 1131 C CA . SER A 1 147 ? -3.588 4.260 17.171 1.00 78.75 147 SER A CA 1
ATOM 1132 C C . SER A 1 147 ? -3.380 3.444 18.451 1.00 78.75 147 SER A C 1
ATOM 1134 O O . SER A 1 147 ? -2.254 3.051 18.755 1.00 78.75 147 SER A O 1
ATOM 1136 N N . LYS A 1 148 ? -4.455 3.176 19.201 1.00 77.56 148 LYS A N 1
ATOM 1137 C CA . LYS A 1 148 ? -4.443 2.448 20.474 1.00 77.56 148 LYS A CA 1
ATOM 1138 C C . LYS A 1 148 ? -5.131 1.093 20.326 1.00 77.56 148 LYS A C 1
ATOM 1140 O O . LYS A 1 148 ? -6.200 1.010 19.736 1.00 77.56 148 LYS A O 1
ATOM 1145 N N . GLY A 1 149 ? -4.560 0.069 20.957 1.00 79.81 149 GLY A N 1
ATOM 1146 C CA . GLY A 1 149 ? -5.118 -1.286 20.996 1.00 79.81 149 GLY A CA 1
ATOM 1147 C C . GLY A 1 149 ? -4.246 -2.313 20.277 1.00 79.81 149 GLY A C 1
ATOM 1148 O O . GLY A 1 149 ? -3.154 -1.999 19.808 1.00 79.81 149 GLY A O 1
ATOM 1149 N N . GLN A 1 150 ? -4.722 -3.559 20.229 1.00 87.19 150 GLN A N 1
ATOM 1150 C CA . GLN A 1 150 ? -4.083 -4.604 19.427 1.00 87.19 150 GLN A CA 1
ATOM 1151 C C . GLN A 1 150 ? -4.251 -4.287 17.937 1.00 87.19 150 GLN A C 1
ATOM 1153 O O . GLN A 1 150 ? -5.351 -3.946 17.501 1.00 87.19 150 GLN A O 1
ATOM 1158 N N . LEU A 1 151 ? -3.164 -4.420 17.172 1.00 87.94 151 LEU A N 1
ATOM 1159 C CA . LEU A 1 151 ? -3.087 -3.998 15.772 1.00 87.94 151 LEU A CA 1
ATOM 1160 C C . LEU A 1 151 ? -4.176 -4.652 14.915 1.00 87.94 151 LEU A C 1
ATOM 1162 O O . LEU A 1 151 ? -4.980 -3.955 14.300 1.00 87.94 151 LEU A O 1
ATOM 1166 N N . LEU A 1 152 ? -4.256 -5.985 14.947 1.00 87.44 152 LEU A N 1
ATOM 1167 C CA . LEU A 1 152 ? -5.242 -6.741 14.177 1.00 87.44 152 LEU A CA 1
ATOM 1168 C C . LEU A 1 152 ? -6.685 -6.316 14.499 1.00 87.44 152 LEU A C 1
ATOM 1170 O O . LEU A 1 152 ? -7.479 -6.092 13.589 1.00 87.44 152 LEU A O 1
ATOM 1174 N N . ALA A 1 153 ? -7.009 -6.128 15.782 1.00 88.19 153 ALA A N 1
ATOM 1175 C CA . ALA A 1 153 ? -8.341 -5.700 16.207 1.00 88.19 153 ALA A CA 1
ATOM 1176 C C . ALA A 1 153 ? -8.686 -4.283 15.711 1.00 88.19 153 ALA A C 1
ATOM 1178 O O . ALA A 1 153 ? -9.819 -4.030 15.299 1.00 88.19 153 ALA A O 1
ATOM 1179 N N . ALA A 1 154 ? -7.715 -3.363 15.706 1.00 89.38 154 ALA A N 1
ATOM 1180 C CA . ALA A 1 154 ? -7.905 -2.009 15.190 1.00 89.38 154 ALA A CA 1
ATOM 1181 C C . ALA A 1 154 ? -8.180 -2.012 13.676 1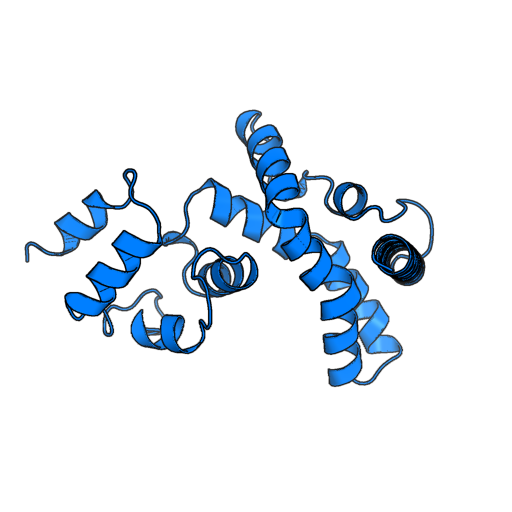.00 89.38 154 ALA A C 1
ATOM 1183 O O . ALA A 1 154 ? -9.097 -1.327 13.216 1.00 89.38 154 ALA A O 1
ATOM 1184 N N . TYR A 1 155 ? -7.450 -2.827 12.908 1.00 89.88 155 TYR A N 1
ATOM 1185 C CA . TYR A 1 155 ? -7.674 -2.978 11.466 1.00 89.88 155 TYR A CA 1
ATOM 1186 C C . TYR A 1 155 ? -9.008 -3.662 11.146 1.00 89.88 155 TYR A C 1
ATOM 1188 O O . TYR A 1 155 ? -9.719 -3.212 10.249 1.00 89.88 155 TYR A O 1
ATOM 1196 N N . GLN A 1 156 ? -9.402 -4.687 11.905 1.00 90.19 156 GLN A N 1
ATOM 1197 C CA . GLN A 1 156 ? -10.714 -5.333 11.762 1.00 90.19 156 GLN A CA 1
ATOM 1198 C C . GLN A 1 156 ? -11.864 -4.363 12.060 1.00 90.19 156 GLN A C 1
ATOM 1200 O O . GLN A 1 156 ? -12.847 -4.316 11.320 1.00 90.19 156 GLN A O 1
ATOM 1205 N N . LYS A 1 157 ? -11.729 -3.537 13.105 1.00 90.38 157 LYS A N 1
ATOM 1206 C CA . LYS A 1 157 ? -12.710 -2.498 13.444 1.00 90.38 157 LYS A CA 1
ATOM 1207 C C . LYS A 1 157 ? -12.824 -1.445 12.341 1.00 90.38 157 LYS A C 1
ATOM 1209 O O . LYS A 1 157 ? -13.937 -1.090 11.957 1.00 90.38 157 LYS A O 1
ATOM 1214 N N . ALA A 1 158 ? -11.696 -0.977 11.807 1.00 89.00 158 ALA A N 1
ATOM 1215 C CA . ALA A 1 158 ? -11.681 -0.028 10.696 1.00 89.00 158 ALA A CA 1
ATOM 1216 C C . ALA A 1 158 ? -12.302 -0.630 9.425 1.00 89.00 158 ALA A C 1
ATOM 1218 O O . ALA A 1 158 ? -13.089 0.032 8.751 1.00 89.00 158 ALA A O 1
ATOM 1219 N N . ALA A 1 159 ? -12.017 -1.900 9.123 1.00 88.62 159 ALA A N 1
ATOM 1220 C CA . ALA A 1 159 ? -12.628 -2.608 8.001 1.00 88.62 159 ALA A CA 1
ATOM 1221 C C . ALA A 1 159 ? -14.154 -2.714 8.149 1.00 88.62 159 ALA A C 1
ATOM 1223 O O . ALA A 1 159 ? -14.877 -2.404 7.205 1.00 88.62 159 ALA A O 1
ATOM 1224 N N . ALA A 1 160 ? -14.651 -3.059 9.341 1.00 88.44 160 ALA A N 1
ATOM 1225 C CA . ALA A 1 160 ? -16.087 -3.101 9.621 1.00 88.44 160 ALA A CA 1
ATOM 1226 C C . ALA A 1 160 ? -16.754 -1.720 9.478 1.00 88.44 160 ALA A C 1
ATOM 1228 O O . ALA A 1 160 ? -17.841 -1.617 8.914 1.00 88.44 160 ALA A O 1
ATOM 1229 N N . ALA A 1 161 ? -16.094 -0.651 9.937 1.00 88.19 161 ALA A N 1
ATOM 1230 C CA . ALA A 1 161 ? -16.592 0.716 9.782 1.00 88.19 161 ALA A CA 1
ATOM 1231 C C . ALA A 1 161 ? -16.669 1.145 8.306 1.00 88.19 161 ALA A C 1
ATOM 1233 O O . ALA A 1 161 ? -17.663 1.738 7.894 1.00 88.19 161 ALA A O 1
ATOM 1234 N N . ARG A 1 162 ? -15.658 0.800 7.494 1.00 86.75 162 ARG A N 1
ATOM 1235 C CA . ARG A 1 162 ? -15.657 1.057 6.043 1.00 86.75 162 ARG A CA 1
ATOM 1236 C C . ARG A 1 162 ? -16.761 0.284 5.325 1.00 86.75 162 ARG A C 1
ATOM 1238 O O . ARG A 1 162 ? -17.466 0.866 4.508 1.00 86.75 162 ARG A O 1
ATOM 1245 N N . ALA A 1 163 ? -16.955 -0.990 5.670 1.00 83.69 163 ALA A N 1
ATOM 1246 C CA . ALA A 1 163 ? -18.035 -1.803 5.115 1.00 83.69 163 ALA A CA 1
ATOM 1247 C C . ALA A 1 163 ? -19.421 -1.221 5.444 1.00 83.69 163 ALA A C 1
ATOM 1249 O O . ALA A 1 163 ? -20.289 -1.187 4.580 1.00 83.69 163 ALA A O 1
ATOM 1250 N N . ALA A 1 164 ? -19.614 -0.708 6.663 1.00 82.00 164 ALA A N 1
ATOM 1251 C CA . ALA A 1 164 ? -20.862 -0.062 7.068 1.00 82.00 164 ALA A CA 1
ATOM 1252 C C . ALA A 1 164 ? -21.108 1.296 6.383 1.00 82.00 164 ALA A C 1
ATOM 1254 O O . ALA A 1 164 ? -22.256 1.690 6.230 1.00 82.00 164 ALA A O 1
ATOM 1255 N N . ALA A 1 165 ? -20.054 2.017 5.987 1.00 75.88 165 ALA A N 1
ATOM 1256 C CA . ALA A 1 165 ? -20.167 3.302 5.292 1.00 75.88 165 ALA A CA 1
ATOM 1257 C C . ALA A 1 165 ? -20.434 3.165 3.779 1.00 75.88 165 ALA A C 1
ATOM 1259 O O . ALA A 1 165 ? -20.842 4.136 3.146 1.00 75.88 165 ALA A O 1
ATOM 1260 N N . GLY A 1 166 ? -20.168 1.987 3.203 1.00 63.16 166 GLY A N 1
ATOM 1261 C CA . GLY A 1 166 ? -20.383 1.680 1.785 1.00 63.16 166 GLY A CA 1
ATOM 1262 C C . GLY A 1 166 ? -21.655 0.880 1.474 1.00 63.16 166 GLY A C 1
ATOM 1263 O O . GLY A 1 166 ? -21.858 0.540 0.309 1.00 63.16 166 GLY A O 1
ATOM 1264 N N . ALA A 1 167 ? -22.470 0.557 2.486 1.00 52.06 167 ALA A N 1
ATOM 1265 C CA . ALA A 1 167 ? -23.759 -0.138 2.371 1.00 52.06 167 ALA A CA 1
ATOM 1266 C C . ALA A 1 167 ? -24.934 0.850 2.447 1.00 52.06 167 ALA A C 1
ATOM 1268 O O . ALA A 1 167 ? -25.947 0.601 1.755 1.00 52.06 167 ALA A O 1
#

Sequence (167 aa):
MLYGLELLAKAQHRSLSQSMEWALQVGLNSFSVDNEGLTIGDMLAGISGDPNEPRNLFHVFMSAPTLLSFEDAMTCEAIWTFPDASALEGDLARSLPLDEAHNALQTLYWEPAFASWEQIQKEVIAVTSRGGKPSHVPIREILGVESKGQLLAAYQKAAAARAAAGA

Organism: NCBI:txid473423

Foldseek 3Di:
DCPVVVVVVVLPDDDLVVVLVVCVVVVQQQPQLDPVRHGPVNLCVPDDDDCPQLVNLLSCLVRHLVSDRPLSNQLSVLLVVAPLLVVQLVVLVVPDPNVVSVVLSCLLRVVLSSVLSVVLSVQSCVQVVVVHGSPPRPSCVSLVFDPDDDSNVSSVVSSVVVVVVVD

pLDDT: mean 75.59, std 16.24, range [35.5, 92.44]

Radius of gyration: 18.19 Å; chains: 1; bounding box: 46×40×52 Å

Secondary structure (DSSP, 8-state):
--STTTTTTSSSS--HHHHHHHHHHTTGGG-BSSSS--BHHHHHHT--S-TTSHHHHHHHHHH-GGGS-HHHHHHHHHHHS-HHHHHHHHHHHTTS-HHHHHHHHIIIIIHHHHHTHHHHHHHHHHHHTTT--GGGS-HHHHTT--SSS-HHHHHHHHHHHHHHH--